Protein AF-A0A433JSG3-F1 (afdb_monomer)

Organism: NCBI:txid1523160

Sequence (152 aa):
MLDAETIGVEVIVEGAAQFGADVVMLDTEASAFDAEAAVLGRDAVVPGKDTVAHGRDTVVPGRDTVAHGRGAVVHASEALVFGSEIVSFGAEVAVFGTDAVALGADTVELGRDVVVLASEAPVFDTETVPFGAEIVVFDTETVPFDAEVVVR

Mean predicted aligned error: 7.15 Å

Secondary structure (DSSP, 8-state):
-------------TT-EE-STT-EE-STT-EE-STTEEE-STT-EE-SSSEEE-SBT-B--STT----EET-EEESSEEEEEEEEEEEESSEEEEEEEEEEEESSEEEEEEEEEEEEEEEEEEEESEEEEEEEEEEEESSEE--EEEEE---

Structure (mmCIF, N/CA/C/O backbone):
data_AF-A0A433JSG3-F1
#
_entry.id   AF-A0A433JSG3-F1
#
loop_
_atom_site.group_PDB
_atom_site.id
_atom_site.type_symbol
_atom_site.label_atom_id
_atom_site.label_alt_id
_atom_site.label_comp_id
_atom_site.label_asym_id
_atom_site.label_entity_id
_atom_site.label_seq_id
_atom_site.pdbx_PDB_ins_code
_atom_site.Cartn_x
_atom_site.Cartn_y
_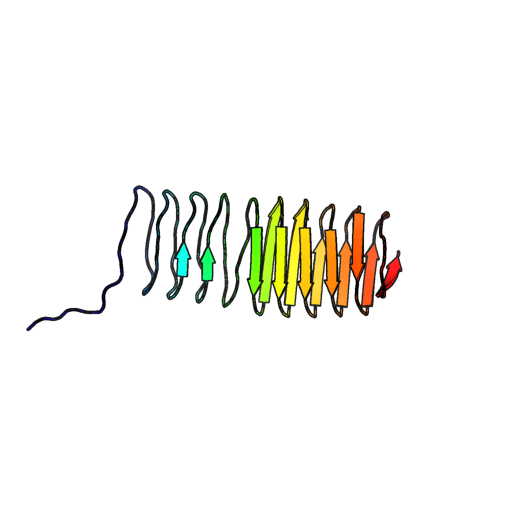atom_site.Cartn_z
_atom_site.occupancy
_atom_site.B_iso_or_equiv
_atom_site.auth_seq_id
_atom_site.auth_comp_id
_atom_site.auth_asym_id
_atom_site.auth_atom_id
_atom_site.pdbx_PDB_model_num
ATOM 1 N N . MET A 1 1 ? 24.278 -17.711 -35.554 1.00 33.03 1 MET A N 1
ATOM 2 C CA . MET A 1 1 ? 23.525 -17.837 -34.293 1.00 33.03 1 MET A CA 1
ATOM 3 C C . MET A 1 1 ? 22.770 -16.533 -34.118 1.00 33.03 1 MET A C 1
ATOM 5 O O . MET A 1 1 ? 23.265 -15.513 -34.587 1.00 33.03 1 MET A O 1
ATOM 9 N N . LEU A 1 2 ? 21.542 -16.602 -33.614 1.00 34.47 2 LEU A N 1
ATOM 10 C CA . LEU A 1 2 ? 20.727 -15.444 -33.258 1.00 34.47 2 LEU A CA 1
ATOM 11 C C . LEU A 1 2 ? 20.435 -15.619 -31.778 1.00 34.47 2 LEU A C 1
ATOM 13 O O . LEU A 1 2 ? 19.488 -16.308 -31.409 1.00 34.47 2 LEU A O 1
ATOM 17 N N . ASP A 1 3 ? 21.324 -15.071 -30.966 1.00 34.38 3 ASP A N 1
ATOM 18 C CA . ASP A 1 3 ? 21.236 -15.137 -29.519 1.00 34.38 3 ASP A CA 1
ATOM 19 C C . ASP A 1 3 ? 20.455 -13.891 -29.090 1.00 34.38 3 ASP A C 1
ATOM 21 O O . ASP A 1 3 ? 20.988 -12.785 -29.037 1.00 34.38 3 ASP A O 1
ATOM 25 N N . ALA A 1 4 ? 19.142 -14.070 -28.944 1.00 39.00 4 ALA A N 1
ATOM 26 C CA . ALA A 1 4 ? 18.181 -13.024 -28.624 1.00 39.00 4 ALA A CA 1
ATOM 27 C C . ALA A 1 4 ? 17.369 -13.468 -27.404 1.00 39.00 4 ALA A C 1
ATOM 29 O O . ALA A 1 4 ? 16.388 -14.202 -27.536 1.00 39.00 4 ALA A O 1
ATOM 30 N N . GLU A 1 5 ? 17.816 -13.054 -26.219 1.00 41.03 5 GLU A N 1
ATOM 31 C CA . GLU A 1 5 ? 17.015 -13.161 -25.000 1.00 41.03 5 GLU A CA 1
ATOM 32 C C . GLU A 1 5 ? 15.831 -12.183 -25.046 1.00 41.03 5 GLU A C 1
ATOM 34 O O . GLU A 1 5 ? 15.806 -11.233 -25.835 1.00 41.03 5 GLU A O 1
ATOM 39 N N . THR A 1 6 ? 14.792 -12.489 -24.270 1.00 39.81 6 THR A N 1
ATOM 40 C CA . THR A 1 6 ? 13.451 -11.945 -24.497 1.00 39.81 6 THR A CA 1
ATOM 41 C C . THR A 1 6 ? 13.350 -10.449 -24.207 1.00 39.81 6 THR A C 1
ATOM 43 O O . THR A 1 6 ? 13.789 -9.954 -23.176 1.00 39.81 6 THR A O 1
ATOM 46 N N . ILE A 1 7 ? 12.689 -9.774 -25.146 1.00 41.44 7 ILE A N 1
ATOM 47 C CA . ILE A 1 7 ? 12.280 -8.369 -25.170 1.00 41.44 7 ILE A CA 1
ATOM 48 C C . ILE A 1 7 ? 11.770 -7.876 -23.801 1.00 41.44 7 ILE A C 1
ATOM 50 O O . ILE A 1 7 ? 10.595 -8.041 -23.481 1.00 41.44 7 ILE A O 1
ATOM 54 N N . GLY A 1 8 ? 12.618 -7.159 -23.062 1.00 39.62 8 GLY A N 1
ATOM 55 C CA . GLY A 1 8 ? 12.152 -6.072 -22.202 1.00 39.62 8 GLY A CA 1
ATOM 56 C C . GLY A 1 8 ? 11.820 -4.861 -23.079 1.00 39.62 8 GLY A C 1
ATOM 57 O O . GLY A 1 8 ? 12.591 -4.519 -23.978 1.00 39.62 8 GLY A O 1
ATOM 58 N N . VAL A 1 9 ? 10.668 -4.218 -22.867 1.00 43.66 9 VAL A N 1
ATOM 59 C CA . VAL A 1 9 ? 10.264 -3.029 -23.642 1.00 43.66 9 VAL A CA 1
ATOM 60 C C . VAL A 1 9 ? 10.853 -1.777 -22.987 1.00 43.66 9 VAL A C 1
ATOM 62 O O . VAL A 1 9 ? 10.171 -1.023 -22.301 1.00 43.66 9 VAL A O 1
ATOM 65 N N . GLU A 1 10 ? 12.157 -1.590 -23.188 1.00 50.44 10 GLU A N 1
ATOM 66 C CA . GLU A 1 10 ? 12.940 -0.469 -22.660 1.00 50.44 10 GLU A CA 1
ATOM 67 C C . GLU A 1 10 ? 12.503 0.866 -23.300 1.00 50.44 10 GLU A C 1
ATOM 69 O O . GLU A 1 10 ? 12.859 1.184 -24.437 1.00 50.44 10 GLU A O 1
ATOM 74 N N . VAL A 1 11 ? 11.722 1.662 -22.561 1.00 51.53 11 VAL A N 1
ATOM 75 C CA . VAL A 1 11 ? 11.313 3.029 -22.937 1.00 51.53 11 VAL A CA 1
ATOM 76 C C . VAL A 1 11 ? 11.887 4.011 -21.916 1.00 51.53 11 VAL A C 1
ATOM 78 O O . VAL A 1 11 ? 11.196 4.501 -21.027 1.00 51.53 11 VAL A O 1
ATOM 81 N N . ILE A 1 12 ? 13.186 4.296 -22.028 1.00 53.84 12 ILE A N 1
ATOM 82 C CA . ILE A 1 12 ? 13.842 5.276 -21.156 1.00 53.84 12 ILE A CA 1
ATOM 83 C C . ILE A 1 12 ? 13.443 6.695 -21.581 1.00 53.84 12 ILE A C 1
ATOM 85 O O . ILE A 1 12 ? 13.915 7.231 -22.586 1.00 53.84 12 ILE A O 1
ATOM 89 N N . VAL A 1 13 ? 12.579 7.307 -20.774 1.00 57.16 13 VAL A N 1
ATOM 90 C CA . VAL A 1 13 ? 12.366 8.758 -20.711 1.00 57.16 13 VAL A CA 1
ATOM 91 C C . VAL A 1 13 ? 13.446 9.426 -19.851 1.00 57.16 13 VAL A C 1
ATOM 93 O O . VAL A 1 13 ? 14.099 8.788 -19.024 1.00 57.16 13 VAL A O 1
ATOM 96 N N . GLU A 1 14 ? 13.675 10.721 -20.076 1.00 58.91 14 GLU A N 1
ATOM 97 C CA . GLU A 1 14 ? 14.763 11.467 -19.436 1.00 58.91 14 GLU A CA 1
ATOM 98 C C . GLU A 1 14 ? 14.606 11.475 -17.901 1.00 58.91 14 GLU A C 1
ATOM 100 O O . GLU A 1 14 ? 13.593 11.917 -17.364 1.00 58.91 14 GLU A O 1
ATOM 105 N N . GLY A 1 15 ? 15.605 10.941 -17.189 1.00 59.28 15 GLY A N 1
ATOM 106 C CA . GLY A 1 15 ? 15.598 10.840 -15.724 1.00 59.28 15 GLY A CA 1
ATOM 107 C C . GLY A 1 15 ? 14.931 9.592 -15.125 1.00 59.28 15 GLY A C 1
ATOM 108 O O . GLY A 1 15 ? 14.883 9.502 -13.902 1.00 59.28 15 GLY A O 1
ATOM 109 N N . ALA A 1 16 ? 14.445 8.635 -15.925 1.00 65.50 16 ALA A N 1
ATOM 110 C CA . ALA A 1 16 ? 13.980 7.331 -15.427 1.00 65.50 16 ALA A CA 1
ATOM 111 C C . ALA A 1 16 ? 15.118 6.285 -15.348 1.00 65.50 16 ALA A C 1
ATOM 113 O O . ALA A 1 16 ? 16.118 6.402 -16.062 1.00 65.50 16 ALA A O 1
ATOM 114 N N . ALA A 1 17 ? 14.978 5.253 -14.501 1.00 63.69 17 ALA A N 1
ATOM 115 C CA . ALA A 1 17 ? 16.020 4.233 -14.295 1.00 63.69 17 ALA A CA 1
ATOM 116 C C . ALA A 1 17 ? 15.467 2.810 -14.042 1.00 63.69 17 ALA A C 1
ATOM 118 O O . ALA A 1 17 ? 14.713 2.590 -13.094 1.00 63.69 17 ALA A O 1
ATOM 119 N N . GLN A 1 18 ? 15.882 1.843 -14.878 1.00 67.19 18 GLN A N 1
ATOM 120 C CA . GLN A 1 18 ? 15.418 0.443 -14.891 1.00 67.19 18 GLN A CA 1
ATOM 121 C C . GLN A 1 18 ? 16.507 -0.546 -14.468 1.00 67.19 18 GLN A C 1
ATOM 123 O O . GLN A 1 18 ? 17.635 -0.453 -14.950 1.00 67.19 18 GLN A O 1
ATOM 128 N N . PHE A 1 19 ? 16.146 -1.539 -13.644 1.00 66.62 19 PHE A N 1
ATOM 129 C CA . PHE A 1 19 ? 17.072 -2.608 -13.230 1.00 66.62 19 PHE A CA 1
ATOM 130 C C . PHE A 1 19 ? 16.486 -4.037 -13.227 1.00 66.62 19 PHE A C 1
ATOM 132 O O . PHE A 1 19 ? 17.263 -4.991 -13.205 1.00 66.62 19 PHE A O 1
ATOM 139 N N . GLY A 1 20 ? 15.157 -4.201 -13.282 1.00 67.69 20 GLY A N 1
ATOM 140 C CA . GLY A 1 20 ? 14.478 -5.508 -13.253 1.00 67.69 20 GLY A CA 1
ATOM 141 C C . GLY A 1 20 ? 14.045 -6.048 -14.627 1.00 67.69 20 GLY A C 1
ATOM 142 O O . GLY A 1 20 ? 13.945 -5.305 -15.609 1.00 67.69 20 GLY A O 1
ATOM 143 N N . ALA A 1 21 ? 13.764 -7.355 -14.683 1.00 68.00 21 ALA A N 1
ATOM 144 C CA . ALA A 1 21 ? 13.178 -8.035 -15.846 1.00 68.00 21 ALA A CA 1
ATOM 145 C C . ALA A 1 21 ? 11.650 -7.847 -15.892 1.00 68.00 21 ALA A C 1
ATOM 147 O O . ALA A 1 21 ? 11.015 -7.736 -14.850 1.00 68.00 21 ALA A O 1
ATOM 148 N N . ASP A 1 22 ? 11.056 -7.780 -17.087 1.00 69.31 22 ASP A N 1
ATOM 149 C CA . ASP A 1 22 ? 9.624 -7.464 -17.270 1.00 69.31 22 ASP A CA 1
ATOM 150 C C . ASP A 1 22 ? 9.169 -6.165 -16.558 1.00 69.31 22 ASP A C 1
ATOM 152 O O . ASP A 1 22 ? 7.997 -5.981 -16.230 1.00 69.31 22 ASP A O 1
ATOM 156 N N . VAL A 1 23 ? 10.110 -5.235 -16.345 1.00 69.56 23 VAL A N 1
ATOM 157 C CA . VAL A 1 23 ? 9.851 -3.894 -15.805 1.00 69.56 23 VAL A CA 1
ATOM 158 C C . VAL A 1 23 ? 9.411 -2.933 -16.905 1.00 69.56 23 VAL A C 1
ATOM 160 O O . VAL A 1 23 ? 9.954 -2.945 -18.014 1.00 69.56 23 VAL A O 1
ATOM 163 N N . VAL A 1 24 ? 8.461 -2.057 -16.569 1.00 74.38 24 VAL A N 1
ATOM 164 C CA . VAL A 1 24 ? 7.933 -0.998 -17.445 1.00 74.38 24 VAL A CA 1
ATOM 165 C C . VAL A 1 24 ? 8.086 0.368 -16.775 1.00 74.38 24 VAL A C 1
ATOM 167 O O . VAL A 1 24 ? 7.782 0.517 -15.592 1.00 74.38 24 VAL A O 1
ATOM 170 N N . MET A 1 25 ? 8.511 1.379 -17.537 1.00 68.88 25 MET A N 1
ATOM 171 C CA . MET A 1 25 ? 8.584 2.780 -17.104 1.00 68.88 25 MET A CA 1
ATOM 172 C C . MET A 1 25 ? 8.124 3.743 -18.192 1.00 68.88 25 MET A C 1
ATOM 174 O O . MET A 1 25 ? 8.439 3.523 -19.358 1.00 68.88 25 MET A O 1
ATOM 178 N N . LEU A 1 26 ? 7.377 4.791 -17.814 1.00 64.31 26 LEU A N 1
ATOM 179 C CA . LEU A 1 26 ? 6.727 5.702 -18.774 1.00 64.31 26 LEU A CA 1
ATOM 180 C C . LEU A 1 26 ? 6.807 7.211 -18.457 1.00 64.31 26 LEU A C 1
ATOM 182 O O . LEU A 1 26 ? 6.456 8.002 -19.331 1.00 64.31 26 LEU A O 1
ATOM 186 N N . ASP A 1 27 ? 7.241 7.631 -17.263 1.00 66.19 27 ASP A 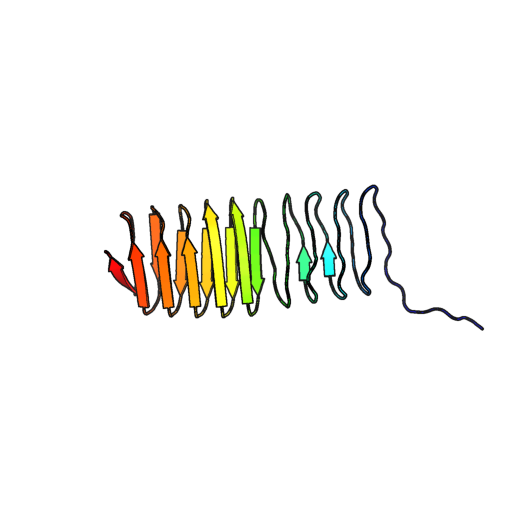N 1
ATOM 187 C CA . ASP A 1 27 ? 7.279 9.052 -16.859 1.00 66.19 27 ASP A CA 1
ATOM 188 C C . ASP A 1 27 ? 8.685 9.474 -16.377 1.00 66.19 27 ASP A C 1
ATOM 190 O O . ASP A 1 27 ? 9.519 8.630 -16.041 1.00 66.19 27 ASP A O 1
ATOM 194 N N . THR A 1 28 ? 8.982 10.774 -16.382 1.00 60.75 28 THR A N 1
ATOM 195 C CA . THR A 1 28 ? 10.277 11.309 -15.921 1.00 60.75 28 THR A CA 1
ATOM 196 C C . THR A 1 28 ? 10.413 11.157 -14.409 1.00 60.75 28 THR A C 1
ATOM 198 O O . THR A 1 28 ? 9.423 11.293 -13.698 1.00 60.75 28 THR A O 1
ATOM 201 N N . GLU A 1 29 ? 11.628 10.931 -13.900 1.00 65.50 29 GLU A N 1
ATOM 202 C CA . GLU A 1 29 ? 11.900 10.783 -12.452 1.00 65.50 29 GLU A CA 1
ATOM 203 C C . GLU A 1 29 ? 11.197 9.561 -11.805 1.00 65.50 29 GLU A C 1
ATOM 205 O O . GLU A 1 29 ? 11.104 9.453 -10.584 1.00 65.50 29 GLU A O 1
ATOM 210 N N . ALA A 1 30 ? 10.740 8.613 -12.631 1.00 69.12 30 ALA A N 1
ATOM 211 C CA . ALA A 1 30 ? 10.179 7.320 -12.242 1.00 69.12 30 ALA A CA 1
ATOM 212 C C . ALA A 1 30 ? 11.277 6.242 -12.069 1.00 69.12 30 ALA A C 1
ATOM 214 O O . ALA A 1 30 ? 12.307 6.289 -12.749 1.00 69.12 30 ALA A O 1
ATOM 215 N N . SER A 1 31 ? 11.110 5.247 -11.183 1.00 70.38 31 SER A N 1
ATOM 216 C CA . SER A 1 31 ? 12.111 4.161 -11.010 1.00 70.38 31 SER A CA 1
ATOM 217 C C . SER A 1 31 ? 11.552 2.810 -10.523 1.00 70.38 31 SER A C 1
ATOM 219 O O . SER A 1 31 ? 10.812 2.768 -9.538 1.00 70.38 31 SER A O 1
ATOM 221 N N . ALA A 1 32 ? 11.934 1.706 -11.188 1.00 68.69 32 ALA A N 1
ATOM 222 C CA . ALA A 1 32 ? 11.556 0.319 -10.854 1.00 68.69 32 ALA A CA 1
ATOM 223 C C . ALA A 1 32 ? 12.723 -0.674 -10.945 1.00 68.69 32 ALA A C 1
ATOM 225 O O . ALA A 1 32 ? 13.634 -0.533 -11.771 1.00 68.69 32 ALA A O 1
ATOM 226 N N . PHE A 1 33 ? 12.670 -1.696 -10.083 1.00 61.72 33 PHE A N 1
ATOM 227 C CA . PHE A 1 33 ? 13.870 -2.415 -9.651 1.00 61.72 33 PHE A CA 1
ATOM 228 C C . PHE A 1 33 ? 13.758 -3.947 -9.612 1.00 61.72 33 PHE A C 1
ATOM 230 O O . PHE A 1 33 ? 14.679 -4.602 -10.095 1.00 61.72 33 PHE A O 1
ATOM 237 N N . ASP A 1 34 ? 12.686 -4.519 -9.055 1.00 69.88 34 ASP A N 1
ATOM 238 C CA . ASP A 1 34 ? 12.458 -5.976 -9.068 1.00 69.88 34 ASP A CA 1
ATOM 239 C C . ASP A 1 34 ? 11.719 -6.399 -10.351 1.00 69.88 34 ASP A C 1
ATOM 241 O O . ASP A 1 34 ? 11.301 -5.556 -11.143 1.00 69.88 34 ASP A O 1
ATOM 245 N N . ALA A 1 35 ? 11.589 -7.700 -10.598 1.00 57.22 35 ALA A N 1
ATOM 246 C CA . ALA A 1 35 ? 10.855 -8.205 -11.750 1.00 57.22 35 ALA A CA 1
ATOM 247 C C . ALA A 1 35 ? 9.331 -8.077 -11.577 1.00 57.22 35 ALA A C 1
ATOM 249 O O . ALA A 1 35 ? 8.823 -8.110 -10.457 1.00 57.22 35 ALA A O 1
ATOM 250 N N . GLU A 1 36 ? 8.601 -7.975 -12.691 1.00 69.88 36 GLU A N 1
ATOM 251 C CA . GLU A 1 36 ? 7.136 -7.793 -12.692 1.00 69.88 36 GLU A CA 1
ATOM 252 C C . GLU A 1 36 ? 6.699 -6.495 -11.959 1.00 69.88 36 GLU A C 1
ATOM 254 O O . GLU A 1 36 ? 5.690 -6.463 -11.251 1.00 69.88 36 GLU A O 1
ATOM 259 N N . ALA A 1 37 ? 7.476 -5.411 -12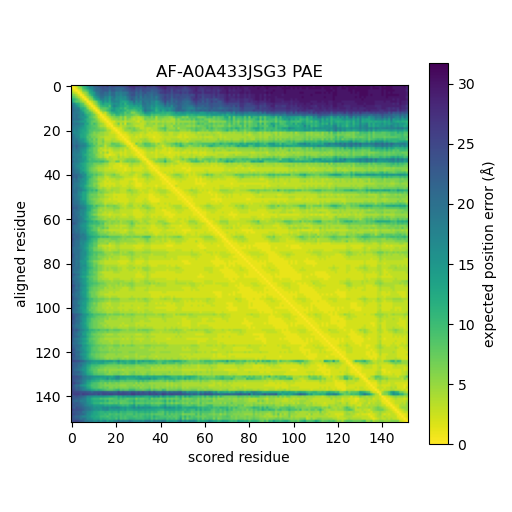.135 1.00 70.81 37 ALA A N 1
ATOM 260 C CA . ALA A 1 37 ? 7.268 -4.100 -11.506 1.00 70.81 37 ALA A CA 1
ATOM 261 C C . ALA A 1 37 ? 7.088 -2.955 -12.534 1.00 70.81 37 ALA A C 1
ATOM 263 O O . ALA A 1 37 ? 7.891 -2.813 -13.456 1.00 70.81 37 ALA A O 1
ATOM 264 N N . ALA A 1 38 ? 6.064 -2.101 -12.394 1.00 72.44 38 ALA A N 1
ATOM 265 C CA . ALA A 1 38 ? 5.715 -1.095 -13.419 1.00 72.44 38 ALA A CA 1
ATOM 266 C C . ALA A 1 38 ? 5.507 0.333 -12.869 1.00 72.44 38 ALA A C 1
ATOM 268 O O . ALA A 1 38 ? 4.570 0.551 -12.102 1.00 72.44 38 ALA A O 1
ATOM 269 N N . VAL A 1 39 ? 6.345 1.311 -13.270 1.00 69.88 39 VAL A N 1
ATOM 270 C CA . VAL A 1 39 ? 6.275 2.727 -12.822 1.00 69.88 39 VAL A CA 1
ATOM 271 C C . VAL A 1 39 ? 5.660 3.616 -13.890 1.00 69.88 39 VAL A C 1
ATOM 273 O O . VAL A 1 39 ? 6.112 3.653 -15.034 1.00 69.88 39 VAL A O 1
ATOM 276 N N . LEU A 1 40 ? 4.663 4.396 -13.506 1.00 68.25 40 LEU A N 1
ATOM 277 C CA . LEU A 1 40 ? 3.753 5.039 -14.443 1.00 68.25 40 LEU A CA 1
ATOM 278 C C . LEU A 1 40 ? 3.450 6.503 -14.066 1.00 68.25 40 LEU A C 1
ATOM 280 O O . LEU A 1 40 ? 2.557 7.095 -14.662 1.00 68.25 40 LEU A O 1
ATOM 284 N N . GLY A 1 41 ? 4.166 7.092 -13.098 1.00 68.50 41 GLY A N 1
ATOM 285 C CA . GLY A 1 41 ? 4.039 8.510 -12.739 1.00 68.50 41 GLY A CA 1
ATOM 286 C C . GLY A 1 41 ? 5.369 9.175 -12.374 1.00 68.50 41 GLY A C 1
ATOM 287 O O . GLY A 1 41 ? 6.281 8.532 -11.856 1.00 68.50 41 GLY A O 1
ATOM 288 N N . ARG A 1 42 ? 5.484 10.478 -12.637 1.00 60.94 42 ARG A N 1
ATOM 289 C CA . ARG A 1 42 ? 6.552 11.327 -12.102 1.00 60.94 42 ARG A CA 1
ATOM 290 C C . ARG A 1 42 ? 6.408 11.405 -10.591 1.00 60.94 42 ARG A C 1
ATOM 292 O O . ARG A 1 42 ? 5.297 11.564 -10.085 1.00 60.94 42 ARG A O 1
ATOM 299 N N . ASP A 1 43 ? 7.541 11.358 -9.899 1.00 64.12 43 ASP A N 1
ATOM 300 C CA . ASP A 1 43 ? 7.610 11.269 -8.443 1.00 64.12 43 ASP A CA 1
ATOM 301 C C . ASP A 1 43 ? 7.095 9.892 -7.915 1.00 64.12 43 ASP A C 1
ATOM 303 O O . ASP A 1 43 ? 6.874 9.743 -6.714 1.00 64.12 43 ASP A O 1
ATOM 307 N N . ALA A 1 44 ? 6.910 8.874 -8.782 1.00 72.12 44 ALA A N 1
ATOM 308 C CA . ALA A 1 44 ? 6.483 7.511 -8.418 1.00 72.12 44 ALA A CA 1
ATOM 309 C C . ALA A 1 44 ? 7.631 6.482 -8.451 1.00 72.12 44 ALA A C 1
ATOM 311 O O . ALA A 1 44 ? 8.566 6.590 -9.246 1.00 72.12 44 ALA A O 1
ATOM 312 N N . VAL A 1 45 ? 7.556 5.445 -7.605 1.00 59.53 45 VAL A N 1
ATOM 313 C CA . VAL A 1 45 ? 8.641 4.451 -7.432 1.00 59.53 45 VAL A CA 1
ATOM 314 C C . VAL A 1 45 ? 8.087 3.050 -7.139 1.00 59.53 45 VAL A C 1
ATOM 316 O O . VAL A 1 45 ? 7.232 2.906 -6.265 1.00 59.53 45 VAL A O 1
ATOM 319 N N . VAL A 1 46 ? 8.598 2.017 -7.828 1.00 67.69 46 VAL A N 1
ATOM 320 C CA . VAL A 1 46 ? 8.168 0.604 -7.700 1.00 67.69 46 VAL A CA 1
ATOM 321 C C . VAL A 1 46 ? 9.345 -0.286 -7.273 1.00 67.69 46 VAL A C 1
ATOM 323 O O . VAL A 1 46 ? 10.070 -0.832 -8.109 1.00 67.69 46 VAL A O 1
ATOM 326 N N . PRO A 1 47 ? 9.605 -0.425 -5.968 1.00 60.47 47 PRO A N 1
ATOM 327 C CA . PRO A 1 47 ? 10.690 -1.276 -5.491 1.00 60.47 47 PRO A CA 1
ATOM 328 C C . PRO A 1 47 ? 10.279 -2.744 -5.315 1.00 60.47 47 PRO A C 1
ATOM 330 O O . PRO A 1 47 ? 11.156 -3.592 -5.200 1.00 60.47 47 PRO A O 1
ATOM 333 N N . GLY A 1 48 ? 8.977 -3.036 -5.233 1.00 68.38 48 GLY A N 1
ATOM 334 C CA . GLY A 1 48 ? 8.477 -4.387 -4.990 1.00 68.38 48 GLY A CA 1
ATOM 335 C C . GLY A 1 48 ? 8.485 -5.281 -6.229 1.00 68.38 48 GLY A C 1
ATOM 336 O O . GLY A 1 48 ? 8.652 -4.812 -7.355 1.00 68.38 48 GLY A O 1
ATOM 337 N N . LYS A 1 49 ? 8.251 -6.569 -5.974 1.00 55.41 49 LYS A N 1
ATOM 338 C CA . LYS A 1 49 ? 7.987 -7.615 -6.959 1.00 55.41 49 LYS A CA 1
ATOM 339 C C . LYS A 1 49 ? 6.484 -7.899 -7.002 1.00 55.41 49 LYS A C 1
ATOM 341 O O . LYS A 1 49 ? 5.911 -8.076 -5.931 1.00 55.41 49 LYS A O 1
ATOM 346 N N . ASP A 1 50 ? 5.882 -8.007 -8.190 1.00 66.81 50 ASP A N 1
ATOM 347 C CA . ASP A 1 50 ? 4.418 -8.094 -8.368 1.00 66.81 50 ASP A CA 1
ATOM 348 C C . ASP A 1 50 ? 3.721 -6.787 -7.918 1.00 66.81 50 ASP A C 1
ATOM 350 O O . ASP A 1 50 ? 2.905 -6.763 -6.996 1.00 66.81 50 ASP A O 1
ATOM 354 N N . THR A 1 51 ? 4.131 -5.656 -8.511 1.00 73.50 51 THR A N 1
ATOM 355 C CA . THR A 1 51 ? 3.986 -4.315 -7.901 1.00 73.50 51 THR A CA 1
ATOM 356 C C . THR A 1 51 ? 3.822 -3.211 -8.971 1.00 73.50 51 THR A C 1
ATOM 358 O O . THR A 1 51 ? 4.457 -3.271 -10.022 1.00 73.50 51 THR A O 1
ATOM 361 N N . VAL A 1 52 ?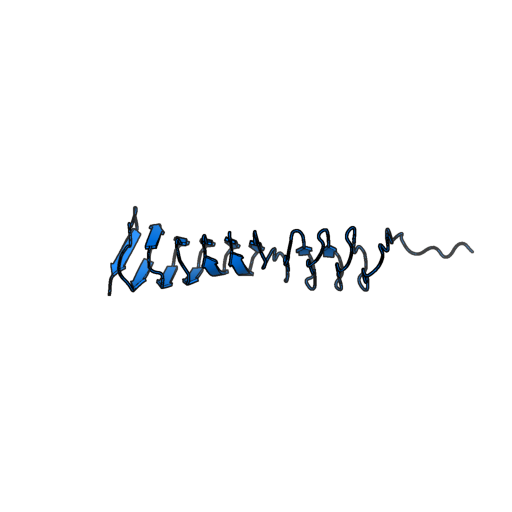 2.984 -2.179 -8.764 1.00 73.94 52 VAL A N 1
ATOM 362 C CA . VAL A 1 52 ? 2.622 -1.193 -9.825 1.00 73.94 52 VAL A CA 1
ATOM 363 C C . VAL A 1 52 ? 2.484 0.260 -9.321 1.00 73.94 52 VAL A C 1
ATOM 365 O O . VAL A 1 52 ? 1.446 0.622 -8.777 1.00 73.94 52 VAL A O 1
ATOM 368 N N . ALA A 1 53 ? 3.485 1.124 -9.551 1.00 74.88 53 ALA A N 1
ATOM 369 C CA . ALA A 1 53 ? 3.569 2.484 -8.994 1.00 74.88 53 ALA A CA 1
ATOM 370 C C . ALA A 1 53 ? 3.166 3.617 -9.913 1.00 74.88 53 ALA A C 1
ATOM 372 O O . ALA A 1 53 ? 3.713 3.784 -10.998 1.00 74.88 53 ALA A O 1
ATOM 373 N N . HIS 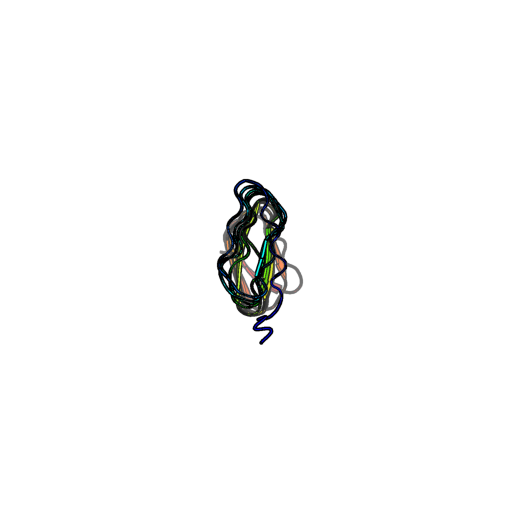A 1 54 ? 2.225 4.437 -9.457 1.00 64.88 54 HIS A N 1
ATOM 374 C CA . HIS A 1 54 ? 1.543 5.370 -10.333 1.00 64.88 54 HIS A CA 1
ATOM 375 C C . HIS A 1 54 ? 0.888 6.519 -9.568 1.00 64.88 54 HIS A C 1
ATOM 377 O O . HIS A 1 54 ? 0.045 6.283 -8.709 1.00 64.88 54 HIS A O 1
ATOM 383 N N . GLY A 1 55 ? 1.160 7.746 -10.003 1.00 64.81 55 GLY A N 1
ATOM 384 C CA . GLY A 1 55 ? 0.572 8.974 -9.471 1.00 64.81 55 GLY A CA 1
ATOM 385 C C . GLY A 1 55 ? 1.666 9.930 -9.011 1.00 64.81 55 GLY A C 1
ATOM 386 O O . GLY A 1 55 ? 2.849 9.649 -9.205 1.00 64.81 55 GLY A O 1
ATOM 387 N N . ARG A 1 56 ? 1.290 11.070 -8.421 1.00 53.25 56 ARG A N 1
ATOM 388 C CA . ARG A 1 56 ? 2.300 11.972 -7.865 1.00 53.25 56 ARG A CA 1
ATOM 389 C C . ARG A 1 56 ? 2.704 11.521 -6.473 1.00 53.25 56 ARG A C 1
ATOM 391 O O . ARG A 1 56 ? 1.866 11.119 -5.664 1.00 53.25 56 ARG A O 1
ATOM 398 N N . ASP A 1 57 ? 4.004 11.566 -6.221 1.00 62.22 57 ASP A N 1
ATOM 399 C CA . ASP A 1 57 ? 4.610 11.144 -4.964 1.00 62.22 57 ASP A CA 1
ATOM 400 C C . ASP A 1 57 ? 4.332 9.644 -4.682 1.00 62.22 57 ASP A C 1
ATOM 402 O O . ASP A 1 57 ? 4.432 9.190 -3.538 1.00 62.22 57 ASP A O 1
ATOM 406 N N . THR A 1 58 ? 3.891 8.873 -5.700 1.00 69.00 58 THR A N 1
ATOM 407 C CA . THR A 1 58 ? 3.172 7.613 -5.467 1.00 69.00 58 THR A CA 1
ATOM 408 C C . THR A 1 58 ? 4.080 6.386 -5.486 1.00 69.00 58 THR A C 1
ATOM 410 O O . THR A 1 58 ? 4.563 5.951 -6.528 1.00 69.00 58 THR A O 1
ATOM 413 N N . VAL A 1 59 ? 4.316 5.798 -4.319 1.00 65.69 59 VAL A N 1
ATOM 414 C CA . VAL A 1 59 ? 5.355 4.789 -4.097 1.00 65.69 59 VAL A CA 1
ATOM 415 C C . VAL A 1 59 ? 4.708 3.473 -3.715 1.00 65.69 59 VAL A C 1
ATOM 417 O O . VAL A 1 59 ? 4.179 3.309 -2.628 1.00 65.69 59 VAL A O 1
ATOM 420 N N . VAL A 1 60 ? 4.719 2.528 -4.635 1.00 65.81 60 VAL A N 1
ATOM 421 C CA . VAL A 1 60 ? 3.902 1.322 -4.556 1.00 65.81 60 VAL A CA 1
ATOM 422 C C . VAL A 1 60 ? 4.829 0.137 -4.269 1.00 65.81 60 VAL A C 1
ATOM 424 O O . VAL A 1 60 ? 5.642 -0.161 -5.145 1.00 65.81 60 VAL A O 1
ATOM 427 N N . PRO A 1 61 ? 4.819 -0.470 -3.056 1.00 53.44 61 PRO A N 1
ATOM 428 C CA . PRO A 1 61 ? 6.010 -1.189 -2.599 1.00 53.44 61 PRO A CA 1
ATOM 429 C C . PRO A 1 61 ? 5.739 -2.495 -1.822 1.00 53.44 61 PRO A C 1
ATOM 431 O O . PRO A 1 61 ? 5.486 -2.470 -0.621 1.00 53.44 61 PRO A O 1
ATOM 434 N N . GLY A 1 62 ? 5.900 -3.651 -2.466 1.00 63.12 62 GLY A N 1
ATOM 435 C CA . GLY A 1 62 ? 5.871 -4.954 -1.785 1.00 63.12 62 GLY A CA 1
ATOM 436 C C . GLY A 1 62 ? 5.181 -6.030 -2.612 1.00 63.12 62 GLY A C 1
ATOM 437 O O . GLY A 1 62 ? 4.704 -5.751 -3.712 1.00 63.12 62 GLY A O 1
ATOM 438 N N . ARG A 1 63 ? 5.160 -7.267 -2.110 1.00 51.03 63 ARG A N 1
ATOM 439 C CA . ARG A 1 63 ? 4.606 -8.393 -2.869 1.00 51.03 63 ARG A CA 1
ATOM 440 C C . ARG A 1 63 ? 3.092 -8.407 -2.781 1.00 51.03 63 ARG A C 1
ATOM 442 O O . ARG A 1 63 ? 2.528 -8.377 -1.694 1.00 51.03 63 ARG A O 1
ATOM 449 N N . ASP A 1 64 ? 2.472 -8.372 -3.955 1.00 53.78 64 ASP A N 1
ATOM 450 C CA . ASP A 1 64 ? 1.071 -8.008 -4.155 1.00 53.78 64 ASP A CA 1
ATOM 451 C C . ASP A 1 64 ? 0.723 -6.553 -3.727 1.00 53.78 64 ASP A C 1
ATOM 453 O O . ASP A 1 64 ? -0.447 -6.190 -3.785 1.00 53.78 64 ASP A O 1
ATOM 457 N N . THR A 1 65 ? 1.684 -5.708 -3.299 1.00 70.38 65 THR A N 1
ATOM 458 C CA . THR A 1 65 ? 1.439 -4.455 -2.532 1.00 70.38 65 THR A CA 1
ATOM 459 C C . THR A 1 65 ? 1.397 -3.168 -3.374 1.00 70.38 65 THR A C 1
ATOM 461 O O . THR A 1 65 ? 2.288 -2.945 -4.188 1.00 70.38 65 THR A O 1
ATOM 464 N N . VAL A 1 66 ? 0.403 -2.277 -3.155 1.00 68.88 66 VAL A N 1
ATOM 465 C CA . VAL A 1 66 ? 0.011 -1.226 -4.137 1.00 68.88 66 VAL A CA 1
ATOM 466 C C . VAL A 1 66 ? 0.180 0.317 -3.818 1.00 68.88 66 VAL A C 1
ATOM 468 O O . VAL A 1 66 ? -0.038 1.046 -4.767 1.00 68.88 66 VAL A O 1
ATOM 471 N N . ALA A 1 67 ? 0.595 0.911 -2.654 1.00 67.31 67 ALA A N 1
ATOM 472 C CA . ALA A 1 67 ? 0.869 2.408 -2.520 1.00 67.31 67 ALA A CA 1
ATOM 473 C C . ALA A 1 67 ? 1.514 3.106 -1.269 1.00 67.31 67 ALA A C 1
ATOM 475 O O . ALA A 1 67 ? 1.669 2.563 -0.189 1.00 67.31 67 ALA A O 1
ATOM 476 N N . HIS A 1 68 ? 1.817 4.400 -1.490 1.00 62.62 68 HIS A N 1
ATOM 477 C CA . HIS A 1 68 ? 2.122 5.597 -0.662 1.00 62.62 68 HIS A CA 1
ATOM 478 C C . HIS A 1 68 ? 1.910 6.805 -1.611 1.00 62.62 68 HIS A C 1
ATOM 480 O O . HIS A 1 68 ? 2.074 6.575 -2.798 1.00 62.62 68 HIS A O 1
ATOM 486 N N . GLY A 1 69 ? 1.635 8.054 -1.200 1.00 74.81 69 GLY A N 1
ATOM 487 C CA . GLY A 1 69 ? 1.714 9.257 -2.072 1.00 74.81 69 GLY A CA 1
ATOM 488 C C . GLY A 1 69 ? 0.592 10.294 -1.931 1.00 74.81 69 GLY A C 1
ATOM 489 O O . GLY A 1 69 ? -0.173 10.257 -0.972 1.00 74.81 69 GLY A O 1
ATOM 490 N N . ARG A 1 70 ? 0.464 11.237 -2.879 1.00 78.94 70 ARG A N 1
ATOM 491 C CA . ARG A 1 70 ? -0.716 12.119 -2.934 1.00 78.94 70 ARG A CA 1
ATOM 492 C C . ARG A 1 70 ? -1.778 11.514 -3.852 1.00 78.94 70 ARG A C 1
ATOM 494 O O . ARG A 1 70 ? -1.630 11.547 -5.074 1.00 78.94 70 ARG A O 1
ATOM 501 N N . GLY A 1 71 ? -2.848 10.987 -3.258 1.00 72.75 71 GLY A N 1
ATOM 502 C CA . GLY A 1 71 ? -3.753 10.047 -3.923 1.00 72.75 71 GLY A CA 1
ATOM 503 C C . GLY A 1 71 ? -3.236 8.609 -3.825 1.00 72.75 71 GLY A C 1
ATOM 504 O O . GLY A 1 71 ? -3.098 7.928 -4.839 1.00 72.75 71 GLY A O 1
ATOM 505 N N . ALA A 1 72 ? -2.872 8.172 -2.618 1.00 78.25 72 ALA A N 1
ATOM 506 C CA . ALA A 1 72 ? -2.247 6.875 -2.370 1.00 78.25 72 ALA A CA 1
ATOM 507 C C . ALA A 1 72 ? -3.280 5.742 -2.265 1.00 78.25 72 ALA A C 1
ATOM 509 O O . ALA A 1 72 ? -4.209 5.839 -1.472 1.00 78.25 72 ALA A O 1
ATOM 510 N N . VAL A 1 73 ? -3.115 4.643 -3.006 1.00 81.06 73 VAL A N 1
ATOM 511 C CA . VAL A 1 73 ? -4.091 3.532 -3.031 1.00 81.06 73 VAL A CA 1
ATOM 512 C C . VAL A 1 73 ? -3.409 2.155 -2.923 1.00 81.06 73 VAL A C 1
ATOM 514 O O . VAL A 1 73 ? -3.066 1.569 -3.947 1.00 81.06 73 VAL A O 1
ATOM 517 N N . VAL A 1 74 ? -3.184 1.620 -1.711 1.00 76.19 74 VAL A N 1
ATOM 518 C CA . VAL A 1 74 ? -2.660 0.242 -1.547 1.00 76.19 74 VAL A CA 1
ATOM 519 C C . VAL A 1 74 ? -3.790 -0.766 -1.677 1.00 76.19 74 VAL A C 1
ATOM 521 O O . VAL A 1 74 ? -4.908 -0.575 -1.217 1.00 76.19 74 VAL A O 1
ATOM 524 N N . HIS A 1 75 ? -3.432 -1.908 -2.225 1.00 81.94 75 HIS A N 1
ATOM 525 C CA . HIS A 1 75 ? -4.041 -3.199 -2.002 1.00 81.94 75 HIS A CA 1
ATOM 526 C C . HIS A 1 75 ? -2.881 -4.190 -1.828 1.00 81.94 75 HIS A C 1
ATOM 528 O O . HIS A 1 75 ? -1.832 -3.949 -2.423 1.00 81.94 75 HIS A O 1
ATOM 534 N N . ALA A 1 76 ? -3.010 -5.226 -1.001 1.00 78.12 76 ALA A N 1
ATOM 535 C CA . ALA A 1 76 ? -2.046 -6.327 -0.914 1.00 78.12 76 ALA A CA 1
ATOM 536 C C . ALA A 1 76 ? -2.599 -7.506 -0.107 1.00 78.12 76 ALA A C 1
ATOM 538 O O . ALA A 1 76 ? -3.615 -7.373 0.566 1.00 78.12 76 ALA A O 1
ATOM 539 N N . SER A 1 77 ? -1.855 -8.611 -0.059 1.00 84.06 77 SER A N 1
ATOM 540 C CA . SER A 1 77 ? -1.946 -9.554 1.064 1.00 84.06 77 SER A CA 1
ATOM 541 C C . SER A 1 77 ? -1.573 -8.850 2.387 1.00 84.06 77 SER A C 1
ATOM 543 O O . SER A 1 77 ? -2.348 -8.869 3.344 1.00 84.0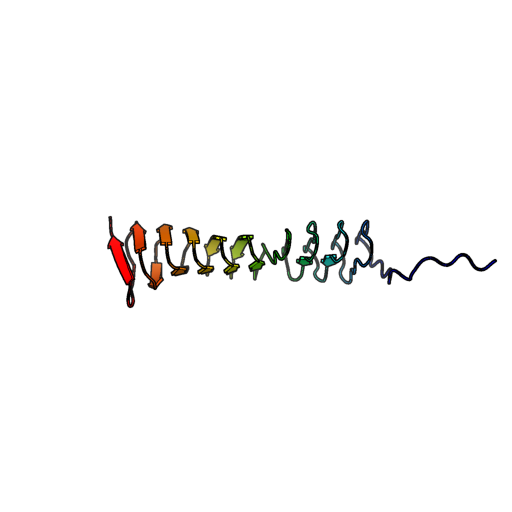6 77 SER A O 1
ATOM 545 N N . GLU A 1 78 ? -0.435 -8.144 2.378 1.00 83.19 78 GLU A N 1
ATOM 546 C CA . GLU A 1 78 ? 0.157 -7.370 3.482 1.00 83.19 78 GLU A CA 1
ATOM 547 C C . GLU A 1 78 ? 0.339 -5.900 3.027 1.00 83.19 78 GLU A C 1
ATOM 549 O O . GLU A 1 78 ? 1.207 -5.593 2.200 1.00 83.19 78 GLU A O 1
ATOM 554 N N . ALA A 1 79 ? -0.553 -5.001 3.459 1.00 83.81 79 ALA A N 1
ATOM 555 C CA . ALA A 1 79 ? -0.821 -3.703 2.824 1.00 83.81 79 ALA A CA 1
ATOM 556 C C . ALA A 1 79 ? -0.500 -2.497 3.723 1.00 83.81 79 ALA A C 1
ATOM 558 O O . ALA A 1 79 ? -0.922 -2.432 4.874 1.00 83.81 79 ALA A O 1
ATOM 559 N N . LEU A 1 80 ? 0.210 -1.497 3.190 1.00 79.44 80 LEU A N 1
ATOM 560 C CA . LEU A 1 80 ? 0.809 -0.436 4.001 1.00 79.44 80 LEU A CA 1
ATOM 561 C C . LEU A 1 80 ? 0.840 0.918 3.263 1.00 79.44 80 LEU A C 1
ATOM 563 O O . LEU A 1 80 ? 1.716 1.106 2.420 1.00 79.44 80 LEU A O 1
ATOM 567 N N . VAL A 1 81 ? -0.097 1.845 3.546 1.00 87.69 81 VAL A N 1
ATOM 568 C CA . VAL A 1 81 ? -0.197 3.155 2.843 1.00 87.69 81 VAL A CA 1
ATOM 569 C C . VAL A 1 81 ? 0.175 4.348 3.717 1.00 87.69 81 VAL A C 1
ATOM 571 O O . VAL A 1 81 ? -0.083 4.381 4.918 1.00 87.69 81 VAL A O 1
ATOM 574 N N . PHE A 1 82 ? 0.625 5.406 3.044 1.00 82.88 82 PHE A N 1
ATOM 575 C CA . PHE A 1 82 ? 0.912 6.722 3.608 1.00 82.88 82 PHE A CA 1
ATOM 576 C C . PHE A 1 82 ? 0.551 7.821 2.601 1.00 82.88 82 PHE A C 1
ATOM 578 O O . PHE A 1 82 ? 0.664 7.580 1.398 1.00 82.88 82 PHE A O 1
ATOM 585 N N . GLY A 1 83 ? 0.189 9.029 3.046 1.00 91.00 83 GLY A N 1
ATOM 586 C CA . GLY A 1 83 ? -0.100 10.126 2.113 1.00 91.00 83 GLY A CA 1
ATOM 587 C C . GLY A 1 83 ? -1.102 11.191 2.566 1.00 91.00 83 GLY A C 1
ATOM 588 O O . GLY A 1 83 ? -1.303 11.431 3.755 1.00 91.00 83 GLY A O 1
ATOM 589 N N . SER A 1 84 ? -1.747 11.798 1.571 1.00 89.12 84 SER A N 1
ATOM 590 C CA . SER A 1 84 ? -3.078 12.413 1.677 1.00 89.12 84 SER A CA 1
ATOM 591 C C . SER A 1 84 ? -3.981 11.780 0.623 1.00 89.12 84 SER A C 1
ATOM 593 O O . SER A 1 84 ? -3.477 11.332 -0.414 1.00 89.12 84 SER A O 1
ATOM 595 N N . GLU A 1 85 ? -5.296 11.780 0.857 1.00 89.56 85 GLU A N 1
ATOM 596 C CA . GLU A 1 85 ? -6.281 11.180 -0.057 1.00 89.56 85 GLU A CA 1
ATOM 597 C C . GLU A 1 85 ? -5.990 9.677 -0.238 1.00 89.56 85 GLU A C 1
ATOM 599 O O . GLU A 1 85 ? -5.644 9.214 -1.328 1.00 89.56 85 GLU A O 1
ATOM 604 N N . ILE A 1 86 ? -6.040 8.937 0.877 1.00 91.69 86 ILE A N 1
ATOM 605 C CA . ILE A 1 86 ? -5.516 7.573 1.003 1.00 91.69 86 ILE A CA 1
ATOM 606 C C . ILE A 1 86 ? -6.622 6.511 0.961 1.00 91.69 86 ILE A C 1
ATOM 608 O O . ILE A 1 86 ? -7.659 6.648 1.604 1.00 91.69 86 ILE A O 1
ATOM 612 N N . VAL A 1 87 ? -6.348 5.374 0.319 1.00 90.56 87 VAL A N 1
ATOM 613 C CA . VAL A 1 87 ? -7.152 4.151 0.446 1.00 90.56 87 VAL A CA 1
ATOM 614 C C . VAL A 1 87 ? -6.250 2.915 0.617 1.00 90.56 87 VAL A C 1
ATOM 616 O O . VAL A 1 87 ? -5.220 2.814 -0.049 1.00 90.56 87 VAL A O 1
ATOM 619 N N . SER A 1 88 ? -6.626 1.962 1.476 1.00 89.06 88 SER A N 1
ATOM 620 C CA . SER A 1 88 ? -5.945 0.668 1.651 1.00 89.06 88 SER A CA 1
ATOM 621 C C . SER A 1 88 ? -6.890 -0.518 1.734 1.00 89.06 88 SER A C 1
ATOM 623 O O . SER A 1 88 ? -7.990 -0.418 2.282 1.00 89.06 88 SER A O 1
ATOM 625 N N . PHE A 1 89 ? -6.396 -1.668 1.282 1.00 87.31 89 PHE A N 1
ATOM 626 C CA . PHE A 1 89 ? -7.081 -2.953 1.343 1.00 87.31 89 PHE A CA 1
ATOM 627 C C . PHE A 1 89 ? -6.078 -4.089 1.575 1.00 87.31 89 PHE A C 1
ATOM 629 O O . PHE A 1 89 ? -5.005 -4.084 0.970 1.00 87.31 89 PHE A O 1
ATOM 636 N N . GLY A 1 90 ? -6.437 -5.107 2.355 1.00 88.31 90 GLY A N 1
ATOM 637 C CA . GLY A 1 90 ? -5.635 -6.330 2.464 1.00 88.31 90 GLY A CA 1
ATOM 638 C C . GLY A 1 90 ? -6.120 -7.313 3.521 1.00 88.31 90 GLY A C 1
ATOM 639 O O . GLY A 1 90 ? -7.210 -7.146 4.060 1.00 88.31 90 GLY A O 1
ATOM 640 N N . ALA A 1 91 ? -5.342 -8.360 3.805 1.00 89.75 91 ALA A N 1
ATOM 641 C CA . ALA A 1 91 ? -5.610 -9.207 4.970 1.00 89.75 91 ALA A CA 1
ATOM 642 C C . ALA A 1 91 ? -5.105 -8.497 6.232 1.00 89.75 91 ALA A C 1
ATOM 644 O O . ALA A 1 91 ? -5.898 -8.184 7.119 1.00 89.75 91 ALA A O 1
ATOM 645 N N . GLU A 1 92 ? -3.815 -8.159 6.224 1.00 89.25 92 GLU A N 1
ATOM 646 C CA . GLU A 1 92 ? -3.141 -7.337 7.227 1.00 89.25 92 GLU A CA 1
ATOM 647 C C . GLU A 1 92 ? -2.886 -5.950 6.623 1.00 89.25 92 GLU A C 1
ATOM 649 O O . GLU A 1 92 ? -2.282 -5.832 5.551 1.00 89.25 92 GLU A O 1
ATOM 654 N N . VAL A 1 93 ? -3.388 -4.899 7.274 1.00 89.50 93 VAL A N 1
ATOM 655 C CA . VAL A 1 93 ? -3.438 -3.532 6.739 1.00 89.50 93 VAL A CA 1
ATOM 656 C C . VAL A 1 93 ? -2.972 -2.517 7.778 1.00 89.50 93 VAL A C 1
ATOM 658 O O . VAL A 1 93 ? -3.322 -2.610 8.952 1.00 89.50 93 VAL A O 1
ATOM 661 N N . ALA A 1 94 ? -2.252 -1.485 7.343 1.00 89.56 94 ALA A N 1
ATOM 662 C CA . ALA A 1 94 ? -2.125 -0.260 8.126 1.00 89.56 94 ALA A CA 1
ATOM 663 C C . ALA A 1 94 ? -2.087 0.989 7.233 1.00 89.56 94 ALA A C 1
ATOM 665 O O . ALA A 1 94 ? -1.469 0.984 6.157 1.00 89.56 94 ALA A O 1
ATOM 666 N N . VAL A 1 95 ? -2.761 2.057 7.669 1.00 90.81 95 VAL A N 1
ATOM 667 C CA . VAL A 1 95 ? -2.968 3.279 6.875 1.00 90.81 95 VAL A CA 1
ATOM 668 C C . VAL A 1 95 ? -2.720 4.527 7.709 1.00 90.81 95 VAL A C 1
ATOM 670 O O . VAL A 1 95 ? -3.172 4.646 8.848 1.00 90.81 95 VAL A O 1
ATOM 673 N N . PHE A 1 96 ? -1.978 5.473 7.127 1.00 84.88 96 PHE A N 1
ATOM 674 C CA . PHE A 1 96 ? -1.450 6.617 7.864 1.00 84.88 96 PHE A CA 1
ATOM 675 C C . PHE A 1 96 ? -1.541 7.930 7.072 1.00 84.88 96 PHE A C 1
ATOM 677 O O . PHE A 1 96 ? -0.691 8.216 6.220 1.00 84.88 96 PHE A O 1
ATOM 684 N N . GLY A 1 97 ? -2.533 8.770 7.383 1.00 91.12 97 GLY A N 1
ATOM 685 C CA . GLY A 1 97 ? -2.618 10.140 6.858 1.00 91.12 97 GLY A CA 1
ATOM 686 C C . GLY A 1 97 ? -4.005 10.776 6.933 1.00 91.12 97 GLY A C 1
ATOM 687 O O . GLY A 1 97 ? -4.815 10.416 7.784 1.00 91.12 97 GLY A O 1
ATOM 688 N N . THR A 1 98 ? -4.258 11.772 6.081 1.00 92.44 98 THR A N 1
ATOM 689 C CA . THR A 1 98 ? -5.559 12.463 6.014 1.00 92.44 98 THR A CA 1
ATOM 690 C C . THR A 1 98 ? -6.420 11.908 4.894 1.00 92.44 98 THR A C 1
ATOM 692 O O . THR A 1 98 ? -5.891 11.465 3.867 1.00 92.44 98 THR A O 1
ATOM 695 N N . ASP A 1 99 ? -7.739 11.992 5.080 1.00 94.81 99 ASP A N 1
ATOM 696 C CA . ASP A 1 99 ? -8.724 11.569 4.085 1.00 94.81 99 ASP A CA 1
ATOM 697 C C . ASP A 1 99 ? -8.510 10.079 3.747 1.00 94.81 99 ASP A C 1
ATOM 699 O O . ASP A 1 99 ? -8.314 9.706 2.586 1.00 94.81 99 ASP A O 1
ATOM 703 N N . ALA A 1 100 ? -8.424 9.251 4.796 1.00 92.94 100 ALA A N 1
ATOM 704 C CA . ALA A 1 100 ? -7.907 7.886 4.746 1.00 92.94 100 ALA A CA 1
ATOM 705 C C . ALA A 1 100 ? -9.014 6.834 4.910 1.00 92.94 100 ALA A C 1
ATOM 707 O O . ALA A 1 100 ? -9.925 6.973 5.722 1.00 92.94 100 ALA A O 1
ATOM 708 N N . VAL A 1 101 ? -8.942 5.751 4.140 1.00 94.00 101 VAL A N 1
ATOM 709 C CA . VAL A 1 101 ? -9.952 4.684 4.158 1.00 94.00 101 VAL A CA 1
ATOM 710 C C . VAL A 1 101 ? -9.266 3.320 4.167 1.00 94.00 101 VAL A C 1
ATOM 712 O O . VAL A 1 101 ? -8.425 3.056 3.310 1.00 94.00 101 VAL A O 1
ATOM 715 N N . ALA A 1 102 ? -9.631 2.451 5.109 1.00 92.56 102 ALA A N 1
ATOM 716 C CA . ALA A 1 102 ? -8.916 1.209 5.391 1.00 92.56 102 ALA A CA 1
ATOM 717 C C . ALA A 1 102 ? -9.844 0.013 5.613 1.00 92.56 102 ALA A C 1
ATOM 719 O O . ALA A 1 102 ? -10.837 0.103 6.341 1.00 92.56 102 ALA A O 1
ATOM 720 N N . LEU A 1 103 ? -9.531 -1.110 4.960 1.00 89.94 103 LEU A N 1
ATOM 721 C CA . LEU A 1 103 ? -10.343 -2.321 5.026 1.00 89.94 103 LEU A CA 1
ATOM 722 C C . LEU A 1 103 ? -9.484 -3.590 5.054 1.00 89.94 103 LEU A C 1
ATOM 724 O O . LEU A 1 103 ? -8.695 -3.815 4.136 1.00 89.94 103 LEU A O 1
ATOM 728 N N . GLY A 1 104 ? -9.705 -4.467 6.033 1.00 91.38 104 GLY A N 1
ATOM 729 C CA . GLY A 1 104 ? -8.992 -5.743 6.122 1.00 91.38 104 GLY A CA 1
ATOM 730 C C . GLY A 1 104 ? -9.561 -6.714 7.152 1.00 91.38 104 GLY A C 1
ATOM 731 O O . GLY A 1 104 ? -10.649 -6.499 7.685 1.00 91.38 104 GLY A O 1
ATOM 732 N N . ALA A 1 105 ? -8.846 -7.808 7.419 1.00 91.44 105 ALA A N 1
ATOM 733 C CA . ALA A 1 105 ? -9.130 -8.616 8.606 1.00 91.44 105 ALA A CA 1
ATOM 734 C C . ALA A 1 105 ? -8.629 -7.852 9.838 1.00 91.44 105 ALA A C 1
ATOM 736 O O . ALA A 1 105 ? -9.417 -7.531 10.729 1.00 91.44 105 ALA A O 1
ATOM 737 N N . ASP A 1 106 ? -7.361 -7.454 9.779 1.00 92.56 106 ASP A N 1
ATOM 738 C CA . ASP A 1 106 ? -6.647 -6.705 10.802 1.00 92.56 106 ASP A CA 1
ATOM 739 C C . ASP A 1 106 ? -6.214 -5.357 10.201 1.00 92.56 106 ASP A C 1
ATOM 741 O O . ASP A 1 106 ? -5.428 -5.328 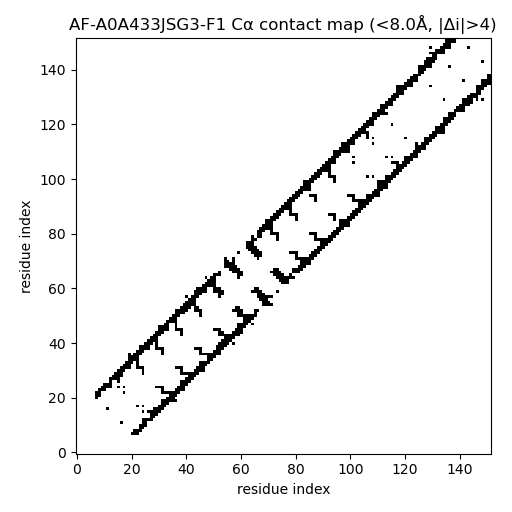9.249 1.00 92.56 106 ASP A O 1
ATOM 745 N N . THR A 1 107 ? -6.738 -4.237 10.713 1.00 91.44 107 THR A N 1
ATOM 746 C CA . THR A 1 107 ? -6.377 -2.879 10.247 1.00 91.44 107 THR A CA 1
ATOM 747 C C . THR A 1 107 ? -5.848 -2.030 11.401 1.00 91.44 107 THR A C 1
ATOM 749 O O . THR A 1 107 ? -6.457 -2.025 12.472 1.00 91.44 107 THR A O 1
ATOM 752 N N . VAL A 1 108 ? -4.773 -1.265 11.203 1.00 91.00 108 VAL A N 1
ATOM 753 C CA . VAL A 1 108 ? -4.220 -0.359 12.228 1.00 91.00 108 VAL A CA 1
ATOM 754 C C . VAL A 1 108 ? -4.198 1.075 11.718 1.00 91.00 108 VAL A C 1
ATOM 756 O O . VAL A 1 108 ? -3.422 1.422 10.828 1.00 91.00 108 VAL A O 1
ATOM 759 N N . GLU A 1 109 ? -5.036 1.909 12.335 1.00 91.50 109 GLU A N 1
ATOM 760 C CA . GLU A 1 109 ? -5.565 3.107 11.688 1.00 91.50 109 GLU A CA 1
ATOM 761 C C . GLU A 1 109 ? -5.307 4.374 12.496 1.00 91.50 109 GLU A C 1
ATOM 763 O O . GLU A 1 109 ? -5.662 4.476 13.675 1.00 91.50 109 GLU A O 1
ATOM 768 N N . LEU A 1 110 ? -4.648 5.344 11.858 1.00 84.62 110 LEU A N 1
ATOM 769 C CA . LEU A 1 110 ? -4.217 6.580 12.500 1.00 84.62 110 LEU A CA 1
ATOM 770 C C . LEU A 1 110 ? -4.178 7.726 11.491 1.00 84.62 110 LEU A C 1
ATOM 772 O O . LEU A 1 110 ? -3.462 7.675 10.487 1.00 84.62 110 LEU A O 1
ATOM 776 N N . GLY A 1 111 ? -4.901 8.805 11.781 1.00 89.44 111 GLY A N 1
ATOM 777 C CA . GLY A 1 111 ? -5.030 9.882 10.811 1.00 89.44 111 GLY A CA 1
ATOM 778 C C . GLY A 1 111 ? -6.024 10.971 11.178 1.00 89.44 111 GLY A C 1
ATOM 779 O O . GLY A 1 111 ? -6.193 11.336 12.342 1.00 89.44 111 GLY A O 1
ATOM 780 N N . ARG A 1 112 ? -6.669 11.505 10.143 1.00 91.31 112 ARG A N 1
ATOM 781 C CA . ARG A 1 112 ? -7.816 12.406 10.252 1.00 91.31 112 ARG A CA 1
ATOM 782 C C . ARG A 1 112 ? -8.807 12.094 9.137 1.00 91.31 112 ARG A C 1
ATOM 784 O O . ARG A 1 112 ? -8.369 11.814 8.021 1.00 91.31 112 ARG A O 1
ATOM 791 N N . ASP A 1 113 ? -10.099 12.189 9.446 1.00 93.25 113 ASP A N 1
ATOM 792 C CA . ASP A 1 113 ? -11.189 11.892 8.512 1.00 93.25 113 ASP A CA 1
ATOM 793 C C . ASP A 1 113 ? -11.071 10.440 7.999 1.00 93.25 113 ASP A C 1
ATOM 795 O O . ASP A 1 113 ? -10.855 10.201 6.808 1.00 93.25 113 ASP A O 1
ATOM 799 N N . VAL A 1 114 ? -11.124 9.473 8.932 1.00 91.88 114 VAL A N 1
ATOM 800 C CA . VAL A 1 114 ? -10.774 8.062 8.683 1.00 91.88 114 VAL A CA 1
ATOM 801 C C . VAL A 1 114 ? -12.009 7.154 8.688 1.00 91.88 114 VAL A C 1
ATOM 803 O O . VAL A 1 114 ? -12.875 7.232 9.563 1.00 91.88 114 VAL A O 1
ATOM 806 N N . VAL A 1 115 ? -12.090 6.247 7.713 1.00 93.44 115 VAL A N 1
ATOM 807 C CA . VAL A 1 115 ? -13.141 5.217 7.634 1.00 93.44 115 VAL A CA 1
ATOM 808 C C . VAL A 1 115 ? -12.509 3.833 7.721 1.00 93.44 115 VAL A C 1
ATOM 810 O O . VAL A 1 115 ? -11.659 3.490 6.900 1.00 93.44 115 VAL A O 1
ATOM 813 N N . VAL A 1 116 ? -12.954 3.032 8.691 1.00 91.69 116 VAL A N 1
ATOM 814 C CA . VAL A 1 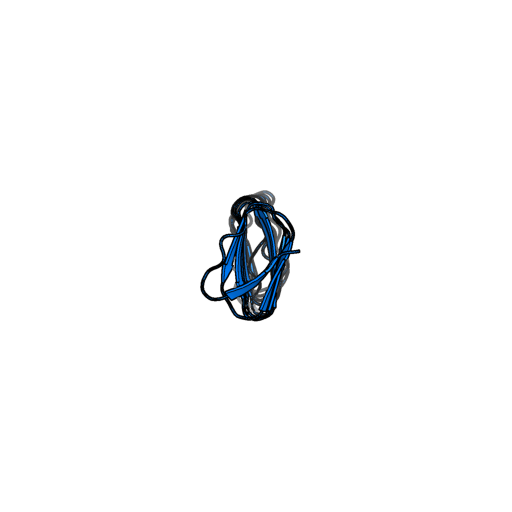116 ? -12.327 1.752 9.057 1.00 91.69 116 VAL A CA 1
ATOM 815 C C . VAL A 1 116 ? -13.352 0.627 8.990 1.00 91.69 116 VAL A C 1
ATOM 817 O O . VAL A 1 116 ? -14.395 0.713 9.639 1.00 91.69 116 VAL A O 1
ATOM 820 N N . LEU A 1 117 ? -13.068 -0.433 8.229 1.00 91.38 117 LEU A N 1
ATOM 821 C CA . LEU A 1 117 ? -13.903 -1.639 8.173 1.00 91.38 117 LEU A CA 1
ATOM 822 C C . LEU A 1 117 ? -13.044 -2.892 8.390 1.00 91.38 117 LEU A C 1
ATOM 824 O O . LEU A 1 117 ? -12.363 -3.344 7.468 1.00 91.38 117 LEU A O 1
ATOM 828 N N . ALA A 1 118 ? -13.089 -3.457 9.598 1.00 89.94 118 ALA A N 1
ATOM 829 C CA . ALA A 1 118 ? -12.164 -4.508 10.026 1.00 89.94 118 ALA A CA 1
ATOM 830 C C . ALA A 1 118 ? -12.822 -5.600 10.878 1.00 89.94 118 ALA A C 1
ATOM 832 O O . ALA A 1 118 ? -13.924 -5.430 11.396 1.00 89.94 118 ALA A O 1
ATOM 833 N N . SER A 1 119 ? -12.137 -6.729 11.063 1.00 91.94 119 SER A N 1
ATOM 834 C CA . SER A 1 119 ? -12.514 -7.689 12.111 1.00 91.94 119 SER A CA 1
ATOM 835 C C . SER A 1 119 ? -11.950 -7.232 13.454 1.00 91.94 119 SER A C 1
ATOM 837 O O . SER A 1 119 ? -12.711 -7.102 14.409 1.00 91.94 119 SER A O 1
ATOM 839 N N . GLU A 1 120 ? -10.662 -6.889 13.490 1.00 91.94 120 GLU A N 1
ATOM 840 C CA . GLU A 1 120 ? -9.997 -6.254 14.630 1.00 91.94 120 GLU A CA 1
ATOM 841 C C . GLU A 1 120 ? -9.365 -4.923 14.179 1.00 91.94 120 GLU A C 1
ATOM 843 O O . GLU A 1 120 ? -8.623 -4.883 13.193 1.00 91.94 120 GLU A O 1
ATOM 848 N N . ALA A 1 121 ? -9.650 -3.819 14.886 1.00 90.94 121 ALA A N 1
ATOM 849 C CA . ALA A 1 121 ? -8.963 -2.543 14.654 1.00 90.94 121 ALA A CA 1
ATOM 850 C C . ALA A 1 121 ? -8.844 -1.654 15.906 1.00 90.94 121 ALA A C 1
ATOM 852 O O . ALA A 1 121 ? -9.850 -1.181 16.446 1.00 90.94 121 ALA A O 1
ATOM 853 N N . PRO A 1 122 ? -7.621 -1.323 16.350 1.00 91.00 122 PRO A N 1
ATOM 854 C CA . PRO A 1 122 ? -7.387 -0.156 17.185 1.00 91.00 122 PRO A CA 1
ATOM 855 C C . PRO A 1 122 ? -7.291 1.094 16.291 1.00 91.00 122 PRO A C 1
ATOM 857 O O . PRO A 1 122 ? -6.490 1.131 15.354 1.00 91.00 122 PRO A O 1
ATOM 860 N N . VAL A 1 123 ? -8.098 2.116 16.584 1.00 90.00 123 VAL A N 1
ATOM 861 C CA . VAL A 1 123 ? -8.228 3.323 15.751 1.00 90.00 123 VAL A CA 1
ATOM 862 C C . VAL A 1 123 ? -7.954 4.586 16.570 1.00 90.00 123 VAL A C 1
ATOM 864 O O . VAL A 1 123 ? -8.472 4.745 17.679 1.00 90.00 123 VAL A O 1
ATOM 867 N N . PHE A 1 124 ? -7.126 5.478 16.022 1.00 84.94 124 PHE A N 1
ATOM 868 C CA . PHE A 1 124 ? -6.639 6.690 16.686 1.00 84.94 124 PHE A CA 1
ATOM 869 C C . PHE A 1 124 ? -6.709 7.900 15.737 1.00 84.94 124 PHE A C 1
ATOM 871 O O . PHE A 1 124 ? -5.730 8.251 15.072 1.00 84.94 124 PHE A O 1
ATOM 878 N N . ASP A 1 125 ? -7.865 8.553 15.676 1.00 78.69 125 ASP A N 1
ATOM 879 C CA . ASP A 1 125 ? -8.101 9.746 14.857 1.00 78.69 125 ASP A CA 1
ATOM 880 C C . ASP A 1 125 ? -9.075 10.717 15.552 1.00 78.69 125 ASP A C 1
ATOM 882 O O . ASP A 1 125 ? -9.551 10.460 16.656 1.00 78.69 125 ASP A O 1
ATOM 886 N N . THR A 1 126 ? -9.350 11.871 14.935 1.00 80.88 126 THR A N 1
ATOM 887 C CA . THR A 1 126 ? -10.315 12.837 15.494 1.00 80.88 126 THR A CA 1
ATOM 888 C C . THR A 1 126 ? -11.756 12.613 15.043 1.00 80.88 126 THR A C 1
ATOM 890 O O . THR A 1 126 ? -12.658 13.076 15.732 1.00 80.88 126 THR A O 1
ATOM 893 N N . GLU A 1 127 ? -11.957 11.991 13.878 1.00 89.25 127 GLU A N 1
ATOM 894 C CA . GLU A 1 127 ? -13.224 11.873 13.144 1.00 89.25 127 GLU A CA 1
ATOM 895 C C . GLU A 1 127 ? -13.266 10.507 12.434 1.00 89.25 127 GLU A C 1
ATOM 897 O O . GLU A 1 127 ? -12.751 10.356 11.320 1.00 89.25 127 GLU A O 1
ATOM 902 N N . THR A 1 128 ? -13.872 9.522 13.108 1.00 90.19 128 THR A N 1
ATOM 903 C CA . THR A 1 128 ? -13.877 8.105 12.710 1.00 90.19 128 THR A CA 1
ATOM 904 C C . THR A 1 128 ? -15.254 7.662 12.235 1.00 90.19 128 THR A C 1
ATOM 906 O O . THR A 1 128 ? -16.265 7.937 12.890 1.00 90.19 128 THR A O 1
ATOM 909 N N . VAL A 1 129 ? -15.305 6.817 11.204 1.00 91.12 129 VAL A N 1
ATOM 910 C CA . VAL A 1 129 ? -16.492 5.992 10.915 1.00 91.12 129 VAL A CA 1
ATOM 911 C C . VAL A 1 129 ? -16.112 4.502 10.923 1.00 91.12 129 VAL A C 1
ATOM 913 O O . VAL A 1 129 ? -15.706 3.975 9.884 1.00 91.12 129 VAL A O 1
ATOM 916 N N . PRO A 1 130 ? -16.197 3.821 12.085 1.00 89.12 130 PRO A N 1
ATOM 917 C CA . PRO A 1 130 ? -15.812 2.420 12.221 1.00 89.12 130 PRO A CA 1
ATOM 918 C C . PRO A 1 130 ? -16.973 1.440 11.982 1.00 89.12 130 PRO A C 1
ATOM 920 O O . PRO A 1 130 ? -18.110 1.663 12.416 1.00 89.12 130 PRO A O 1
ATOM 923 N N . PHE A 1 131 ? -16.638 0.309 11.362 1.00 85.88 131 PHE A N 1
ATOM 924 C CA . PHE A 1 131 ? -17.506 -0.841 11.112 1.00 85.88 131 PHE A CA 1
ATOM 925 C C . PHE A 1 131 ? -16.762 -2.149 11.432 1.00 85.88 131 PHE A C 1
ATOM 927 O O . PHE A 1 131 ? -15.565 -2.258 11.163 1.00 85.88 131 PHE A O 1
ATOM 934 N N . GLY A 1 132 ? -17.487 -3.171 11.898 1.00 85.56 132 GLY A N 1
ATOM 935 C CA . GLY A 1 132 ? -16.946 -4.518 12.111 1.00 85.56 132 GLY A CA 1
ATOM 936 C C . GLY A 1 132 ? -16.665 -4.882 13.574 1.00 85.56 132 GLY A C 1
ATOM 937 O O . GLY A 1 132 ? -17.104 -4.187 14.484 1.00 85.56 132 GLY A O 1
ATOM 938 N N . ALA A 1 133 ? -16.060 -6.048 13.813 1.00 80.56 133 ALA A N 1
ATOM 939 C CA . ALA A 1 133 ? -16.340 -6.815 15.032 1.00 80.56 133 ALA A CA 1
ATOM 940 C C . ALA A 1 133 ? -15.787 -6.190 16.325 1.00 80.56 133 ALA A C 1
ATOM 942 O O . ALA A 1 133 ? -16.582 -5.827 17.190 1.00 80.56 133 ALA A O 1
ATOM 943 N N . GLU A 1 134 ? -14.466 -6.058 16.458 1.00 88.06 134 GLU A N 1
ATOM 944 C CA . GLU A 1 134 ? -13.800 -5.568 17.671 1.00 88.06 134 GLU A CA 1
ATOM 945 C C . GLU A 1 134 ? -12.992 -4.303 17.353 1.00 88.06 134 GLU A C 1
ATOM 947 O O . GLU A 1 134 ? -11.836 -4.361 16.925 1.00 88.06 134 GLU A O 1
ATOM 952 N N . ILE A 1 135 ? -13.614 -3.135 17.556 1.00 85.69 135 ILE A N 1
ATOM 953 C CA . ILE A 1 135 ? -13.001 -1.836 17.263 1.00 85.69 135 ILE A CA 1
ATOM 954 C C . ILE A 1 135 ? -12.791 -1.051 18.563 1.00 85.69 135 ILE A C 1
ATOM 956 O O . ILE A 1 135 ? -13.717 -0.835 19.349 1.00 85.69 135 ILE A O 1
ATOM 960 N N . VAL A 1 136 ? -11.577 -0.559 18.802 1.00 89.75 136 VAL A N 1
ATOM 961 C CA . VAL A 1 136 ? -11.283 0.289 19.969 1.00 89.75 136 VAL A CA 1
ATOM 962 C C . VAL A 1 136 ? -10.866 1.664 19.475 1.00 89.75 136 VAL A C 1
ATOM 964 O O . VAL A 1 136 ? -9.773 1.818 18.934 1.00 89.75 136 VAL A O 1
ATOM 967 N N . VAL A 1 137 ? -11.749 2.646 19.658 1.00 88.19 137 VAL A N 1
ATOM 968 C CA . VAL A 1 137 ? -11.528 4.029 19.222 1.00 88.19 137 VAL A CA 1
ATOM 969 C C . VAL A 1 137 ? -11.101 4.879 20.411 1.00 88.19 137 VAL A C 1
ATOM 971 O O . VAL A 1 137 ? -11.684 4.797 21.495 1.00 88.19 137 VAL A O 1
ATOM 974 N N . PHE A 1 138 ? -10.096 5.714 20.194 1.00 80.25 138 PHE A N 1
ATOM 975 C CA . PHE A 1 138 ? -9.627 6.719 21.141 1.00 80.25 138 PHE A CA 1
ATOM 976 C C . PHE A 1 138 ? -9.751 8.104 20.486 1.00 80.25 138 PHE A C 1
ATOM 978 O O . PHE A 1 138 ? -9.652 8.203 19.267 1.00 80.25 138 PHE A O 1
ATOM 985 N N . ASP A 1 139 ? -9.954 9.147 21.297 1.00 71.81 139 ASP A N 1
ATOM 986 C CA . ASP A 1 139 ? -10.435 10.479 20.874 1.00 71.81 139 ASP A CA 1
ATOM 987 C C . ASP A 1 139 ? -11.903 10.500 20.359 1.00 71.81 139 ASP A C 1
ATOM 989 O O . ASP A 1 139 ? -12.675 9.568 20.601 1.00 71.81 139 ASP A O 1
ATOM 993 N N . THR A 1 140 ? -12.384 11.665 19.898 1.00 66.19 140 THR A N 1
ATOM 994 C CA . THR A 1 140 ? -13.713 12.154 20.324 1.00 66.19 140 THR A CA 1
ATOM 995 C C . THR A 1 140 ? -14.893 12.022 19.361 1.00 66.19 140 THR A C 1
ATOM 997 O O . THR A 1 140 ? -16.018 11.903 19.852 1.00 66.19 140 THR A O 1
ATOM 1000 N N . GLU A 1 141 ? -14.714 12.092 18.037 1.00 83.81 141 GLU A N 1
ATOM 1001 C CA . GLU A 1 141 ? -15.843 12.175 17.085 1.00 83.81 141 GLU A CA 1
ATOM 1002 C C . GLU A 1 141 ? -15.987 10.890 16.257 1.00 83.81 141 GLU A C 1
ATOM 1004 O O . GLU A 1 141 ? -15.812 10.866 15.042 1.00 83.81 141 GLU A O 1
ATOM 1009 N N . THR A 1 142 ? -16.329 9.792 16.935 1.00 86.50 142 THR A N 1
ATOM 1010 C CA . THR A 1 142 ? -16.598 8.496 16.295 1.00 86.50 142 THR A CA 1
ATOM 1011 C C . THR A 1 142 ? -18.090 8.275 16.029 1.00 86.50 142 THR A C 1
ATOM 1013 O O . THR A 1 142 ? -18.936 8.519 16.897 1.00 86.50 142 THR A O 1
ATOM 1016 N N . VAL A 1 143 ? -18.434 7.788 14.832 1.00 85.38 143 VAL A N 1
ATOM 1017 C CA . VAL A 1 143 ? -19.811 7.444 14.436 1.00 85.38 143 VAL A CA 1
ATOM 1018 C C . VAL A 1 143 ? -19.889 5.950 14.089 1.00 85.38 143 VAL A C 1
ATOM 1020 O O . VAL A 1 143 ? -19.758 5.584 12.921 1.00 85.38 143 VAL A O 1
ATOM 1023 N N . PRO A 1 144 ? -20.066 5.066 15.088 1.00 83.38 144 PRO A N 1
ATOM 1024 C CA . PRO A 1 144 ? -19.977 3.622 14.896 1.00 83.38 144 PRO A CA 1
ATOM 1025 C C . PRO A 1 144 ? -21.231 3.023 14.250 1.00 83.38 144 PRO A C 1
ATOM 1027 O O . PRO A 1 144 ? -22.361 3.361 14.617 1.00 83.38 144 PRO A O 1
ATOM 1030 N N . PHE A 1 145 ? -21.033 2.072 13.334 1.00 78.50 145 PHE A N 1
ATOM 1031 C CA . PHE A 1 145 ? -22.110 1.370 12.634 1.00 78.50 145 PHE A CA 1
ATOM 1032 C C . PHE A 1 145 ? -21.887 -0.148 12.644 1.00 78.50 145 PHE A C 1
ATOM 1034 O O . PHE A 1 145 ? -20.949 -0.648 12.035 1.00 78.50 145 PHE A O 1
ATOM 1041 N N . ASP A 1 146 ? -22.796 -0.875 13.305 1.00 74.50 146 ASP A N 1
ATOM 1042 C CA . ASP A 1 146 ? -22.791 -2.348 13.408 1.00 74.50 146 ASP A CA 1
ATOM 1043 C C . ASP A 1 146 ? -21.438 -2.922 13.892 1.00 74.50 146 ASP A C 1
ATOM 1045 O O . ASP A 1 146 ? -20.918 -3.900 13.357 1.00 74.50 146 ASP A O 1
ATOM 1049 N N . ALA A 1 147 ? -20.855 -2.258 14.899 1.00 77.88 147 ALA A N 1
ATOM 1050 C CA . ALA A 1 147 ? -19.527 -2.534 15.439 1.00 77.88 147 ALA A CA 1
ATOM 1051 C C . ALA A 1 147 ? -19.509 -2.501 16.976 1.00 77.88 147 ALA A C 1
ATOM 1053 O O . ALA A 1 147 ? -20.152 -1.627 17.573 1.00 77.88 147 ALA A O 1
ATOM 1054 N N . GLU A 1 148 ? -18.757 -3.395 17.634 1.00 84.56 148 GLU A N 1
ATOM 1055 C CA . GLU A 1 148 ? -18.503 -3.272 19.077 1.00 84.56 148 GLU A CA 1
ATOM 1056 C C . GLU A 1 148 ? -17.388 -2.245 19.299 1.00 84.56 148 GLU A C 1
ATOM 1058 O O . GLU A 1 148 ? -16.201 -2.560 19.274 1.00 84.56 148 GLU A O 1
ATOM 1063 N N . VAL A 1 149 ? -17.797 -0.983 19.466 1.00 82.00 149 VAL A N 1
ATOM 1064 C CA . VAL A 1 149 ? -16.888 0.164 19.581 1.00 82.00 149 VAL A CA 1
ATOM 1065 C C . VAL A 1 149 ? -16.721 0.589 21.035 1.00 82.00 149 VAL A C 1
ATOM 1067 O O . VAL A 1 149 ? -17.632 1.136 21.664 1.00 82.00 149 VAL A O 1
ATOM 1070 N N . VAL A 1 150 ? -15.522 0.356 21.570 1.00 85.06 150 VAL A N 1
ATOM 1071 C CA . VAL A 1 150 ? -15.144 0.743 22.935 1.00 85.06 150 VAL A CA 1
ATOM 1072 C C . VAL A 1 150 ? -14.385 2.069 22.903 1.00 85.06 150 VAL A C 1
ATOM 1074 O O . VAL A 1 150 ? -13.184 2.087 22.652 1.00 85.06 150 VAL A O 1
ATOM 1077 N N . VAL A 1 151 ? -15.087 3.167 23.197 1.00 83.38 151 VAL A N 1
ATOM 1078 C CA . VAL A 1 151 ? -14.503 4.518 23.328 1.00 83.38 151 VAL A CA 1
ATOM 1079 C C . VAL A 1 151 ? -13.809 4.683 24.688 1.00 83.38 151 VAL A C 1
ATOM 1081 O O . VAL A 1 151 ? -14.352 4.226 25.704 1.00 83.38 151 VAL A O 1
ATOM 1084 N N . ARG A 1 152 ? -12.625 5.314 24.734 1.00 78.19 152 ARG A N 1
ATOM 1085 C CA . ARG A 1 152 ? -11.811 5.492 25.957 1.00 78.19 152 ARG A CA 1
ATOM 1086 C C . ARG A 1 152 ? -11.090 6.834 26.052 1.00 78.19 152 ARG A C 1
ATOM 1088 O O . ARG A 1 152 ? -10.620 7.320 25.005 1.00 78.19 152 ARG A O 1
#

Foldseek 3Di:
DDPDDDDDPDDDDAQEDEAEDVEEEDEHVEYEHYYCEYAADHLWYEDEHVWYIDDHVWYFYYNQWYTEEDCTEIEHCAYEYYYEVEEYYHQHEEYDEYVYEYEHQEYEEEYEVYEYEYQDYEYEYAAYEYHHEHYEYEHDHYDYDPYPYHYD

Radius of gyration: 18.53 Å; Cα contacts (8 Å, |Δi|>4): 548; chains: 1; bounding box: 46×31×60 Å

Nearest PDB structures (foldseek):
  3ult-assembly2_B  TM=2.228E-01  e=1.350E+00  Lolium perenne
  4yza-assembly2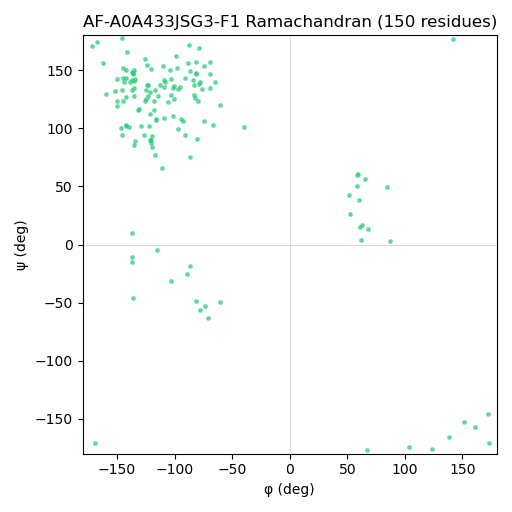_B  TM=2.089E-01  e=1.202E+00  Caldicellulosiruptor bescii DSM 6725

InterPro domains:
  IPR011049 Serralysin-like metalloprotease, C-terminal [G3DSA:2.150.10.10] (10-137)
  IPR011049 Serralysin-like metalloprotease, C-terminal [SSF101967] (17-132)

Solvent-accessible surface area (backbone atoms only — not comparable to full-atom values): 6741 Å² total; per-residue (Å²): 138,85,92,74,79,82,86,58,73,84,53,81,43,75,69,36,53,84,72,31,56,68,35,42,52,74,28,44,54,14,34,28,44,27,43,51,6,33,12,61,12,41,57,5,31,3,68,11,40,52,14,52,3,52,37,46,52,8,33,2,60,26,61,55,5,31,13,18,16,59,61,10,51,16,35,18,60,63,16,63,29,36,43,37,52,27,36,37,31,25,46,41,27,36,44,44,31,37,51,25,35,42,36,23,46,37,31,44,41,39,43,34,55,33,39,40,41,21,45,39,28,57,36,47,35,57,36,36,39,41,32,31,55,47,31,38,38,34,69,77,48,68,56,73,47,87,39,52,68,52,75,104

pLDDT: mean 75.12, std 15.04, range [33.03, 94.81]